Protein AF-A0A7Y8L2I5-F1 (afdb_monomer_lite)

Secondary structure (DSSP, 8-state):
---HHHHHHHHHHTT--S-----S-GGGSHHHHHTT--SSS-EEEE-TT--EEEEESSHHHHHHHHT--

Sequence (69 aa):
MILRKDWINFIKSNKLNWSNVSALKGWEGQSVIDYYIYATPTMFLIDKNKRLIALLKSFEELKSILEIE

Foldseek 3Di:
DDDPVNVVVVCVVVVVVDDDDDPPCPCNDPCCVVVVPPDPPWDFDADPVRHTPDIDRDVVVVCVVVVHD

Radius of gyration: 14.12 Å; chains: 1; bounding box: 32×26×35 Å

pLDDT: mean 93.35, std 6.92, range [54.5, 98.19]

Structure (mmCIF, N/CA/C/O backbone):
data_AF-A0A7Y8L2I5-F1
#
_entry.id   AF-A0A7Y8L2I5-F1
#
loop_
_atom_site.group_PDB
_atom_site.id
_atom_site.type_symbol
_atom_site.label_atom_id
_atom_site.label_alt_id
_atom_site.label_comp_id
_atom_site.label_asym_id
_atom_site.label_entity_id
_atom_site.label_seq_id
_atom_site.pdbx_PDB_ins_code
_atom_site.Cartn_x
_atom_site.Cartn_y
_atom_site.Cartn_z
_atom_site.occupancy
_atom_site.B_iso_or_equiv
_atom_site.auth_seq_id
_atom_site.auth_comp_id
_atom_site.auth_asym_id
_atom_site.auth_atom_id
_atom_site.pdbx_PDB_model_num
ATOM 1 N N . MET A 1 1 ? 14.617 1.781 -11.716 1.00 64.81 1 MET A N 1
ATOM 2 C CA . ME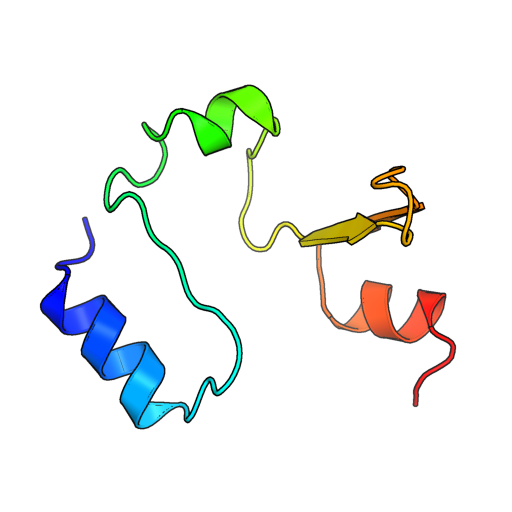T A 1 1 ? 13.483 0.912 -12.102 1.00 64.81 1 MET A CA 1
ATOM 3 C C . MET A 1 1 ? 13.629 -0.410 -11.356 1.00 64.81 1 MET A C 1
ATOM 5 O O . MET A 1 1 ? 14.699 -0.994 -11.434 1.00 64.81 1 MET A O 1
ATOM 9 N N . ILE A 1 2 ? 12.630 -0.831 -10.573 1.00 78.69 2 ILE A N 1
ATOM 10 C CA . ILE A 1 2 ? 12.671 -2.106 -9.830 1.00 78.69 2 ILE A CA 1
ATOM 11 C C . ILE A 1 2 ? 12.350 -3.256 -10.785 1.00 78.69 2 ILE A C 1
ATOM 13 O O . ILE A 1 2 ? 11.383 -3.174 -11.545 1.00 78.69 2 ILE A O 1
ATOM 17 N N . LEU A 1 3 ? 13.124 -4.340 -10.734 1.00 92.19 3 LEU A N 1
ATOM 18 C CA . LEU A 1 3 ? 12.806 -5.553 -11.480 1.00 92.19 3 LEU A CA 1
ATOM 19 C C . LEU A 1 3 ? 11.707 -6.340 -10.759 1.00 92.19 3 LEU A C 1
ATOM 21 O O . LEU A 1 3 ? 11.672 -6.417 -9.530 1.00 92.19 3 LEU A O 1
ATOM 25 N N . ARG A 1 4 ? 10.844 -7.019 -11.525 1.00 95.19 4 ARG A N 1
ATOM 26 C CA . ARG A 1 4 ? 9.793 -7.903 -10.982 1.00 95.19 4 ARG A CA 1
ATOM 27 C C . ARG A 1 4 ? 10.336 -8.895 -9.949 1.00 95.19 4 ARG A C 1
ATOM 29 O O . ARG A 1 4 ? 9.673 -9.172 -8.954 1.00 95.19 4 ARG A O 1
ATOM 36 N N . LYS A 1 5 ? 11.532 -9.439 -10.201 1.00 97.00 5 LYS A N 1
ATOM 37 C CA . LYS A 1 5 ? 12.207 -10.389 -9.309 1.00 97.00 5 LYS A CA 1
ATOM 38 C C . LYS A 1 5 ? 12.497 -9.765 -7.944 1.00 97.00 5 LYS A C 1
ATOM 40 O O . LYS A 1 5 ? 12.197 -10.390 -6.933 1.00 97.00 5 LYS A O 1
ATOM 45 N N . ASP A 1 6 ? 13.013 -8.541 -7.920 1.00 95.62 6 ASP A N 1
ATOM 46 C CA . ASP A 1 6 ? 13.374 -7.846 -6.682 1.00 95.62 6 ASP A CA 1
ATOM 47 C C . ASP A 1 6 ? 12.127 -7.522 -5.859 1.00 95.62 6 ASP A C 1
ATOM 49 O O . ASP A 1 6 ? 12.099 -7.773 -4.657 1.00 95.62 6 ASP A O 1
ATOM 53 N N . TRP A 1 7 ? 11.053 -7.073 -6.518 1.00 95.62 7 TRP A N 1
ATOM 54 C CA . TRP A 1 7 ? 9.757 -6.834 -5.877 1.00 95.62 7 TRP A CA 1
ATOM 55 C C . TRP A 1 7 ? 9.179 -8.106 -5.237 1.00 95.62 7 TRP A C 1
ATOM 57 O O . TRP A 1 7 ? 8.796 -8.099 -4.067 1.00 95.62 7 TRP A O 1
ATOM 67 N N . ILE A 1 8 ? 9.175 -9.225 -5.970 1.00 96.69 8 ILE A N 1
ATOM 68 C CA . ILE A 1 8 ? 8.698 -10.517 -5.453 1.00 96.69 8 ILE A CA 1
ATOM 69 C C . ILE A 1 8 ? 9.564 -11.002 -4.287 1.00 96.69 8 ILE A C 1
ATOM 71 O O . ILE A 1 8 ? 9.032 -11.502 -3.296 1.00 96.69 8 ILE A O 1
ATOM 75 N N . ASN A 1 9 ? 10.887 -10.866 -4.392 1.00 97.50 9 ASN A N 1
ATOM 76 C CA . ASN A 1 9 ? 11.803 -11.249 -3.324 1.00 97.50 9 ASN A CA 1
ATOM 77 C C . ASN A 1 9 ? 11.560 -10.414 -2.065 1.00 97.50 9 ASN A C 1
ATOM 79 O O . ASN A 1 9 ? 11.482 -10.978 -0.979 1.00 97.50 9 ASN A O 1
ATOM 83 N N . PHE A 1 10 ? 11.365 -9.102 -2.207 1.00 96.56 10 PHE A N 1
ATOM 84 C CA . PHE A 1 10 ? 11.055 -8.218 -1.087 1.00 96.56 10 PHE A CA 1
ATOM 85 C C . PHE A 1 10 ? 9.763 -8.635 -0.371 1.00 96.56 10 PHE A C 1
ATOM 87 O O . PHE A 1 10 ? 9.763 -8.762 0.852 1.00 96.56 10 PHE A O 1
ATOM 94 N N . ILE A 1 11 ? 8.687 -8.915 -1.116 1.00 97.50 11 ILE A N 1
ATOM 95 C CA . ILE A 1 11 ? 7.412 -9.393 -0.552 1.00 97.50 11 ILE A CA 1
ATOM 96 C C . ILE A 1 11 ? 7.612 -10.680 0.255 1.00 97.50 11 ILE A C 1
ATOM 98 O O . ILE A 1 11 ? 7.135 -10.778 1.386 1.00 97.50 11 ILE A O 1
ATOM 102 N N . LYS A 1 12 ? 8.333 -11.657 -0.313 1.00 97.25 12 LYS A N 1
ATOM 103 C CA . LYS A 1 12 ? 8.588 -12.953 0.331 1.00 97.25 12 LYS A CA 1
ATOM 104 C C . LYS A 1 12 ? 9.428 -12.808 1.597 1.00 97.25 12 LYS A C 1
ATOM 106 O O . LYS A 1 12 ? 9.052 -13.347 2.634 1.00 97.25 12 LYS A O 1
ATOM 111 N N . SER A 1 13 ? 10.533 -12.068 1.526 1.00 98.19 13 SER A N 1
ATOM 112 C CA . SER A 1 13 ? 11.443 -11.873 2.661 1.00 98.19 13 SER A CA 1
ATOM 113 C C . SER A 1 13 ? 10.777 -11.138 3.823 1.00 98.19 13 SER A C 1
ATOM 115 O O . SER A 1 13 ? 11.051 -11.455 4.976 1.00 98.19 13 SER A O 1
ATOM 117 N N . ASN A 1 14 ? 9.866 -10.205 3.531 1.00 98.00 14 ASN A N 1
ATOM 118 C CA . ASN A 1 14 ? 9.144 -9.436 4.546 1.00 98.00 14 ASN A CA 1
ATOM 119 C C . ASN A 1 14 ? 7.799 -10.059 4.957 1.00 98.00 14 ASN A C 1
ATOM 121 O O . ASN A 1 14 ? 7.087 -9.465 5.759 1.00 98.00 14 ASN A O 1
ATOM 125 N N . LYS A 1 15 ? 7.435 -11.241 4.432 1.00 97.75 15 LYS A N 1
ATOM 126 C CA . LYS A 1 15 ? 6.183 -11.952 4.764 1.00 97.75 15 LYS A CA 1
ATOM 127 C C . LYS A 1 15 ? 4.933 -11.067 4.630 1.00 97.75 15 LYS A C 1
ATOM 129 O O . LYS A 1 15 ? 4.046 -11.089 5.484 1.00 97.75 15 LYS A O 1
ATOM 134 N N . LEU A 1 16 ? 4.862 -10.271 3.560 1.00 96.88 16 LEU A N 1
ATOM 135 C CA . LEU A 1 16 ? 3.726 -9.380 3.309 1.00 96.88 16 LEU A CA 1
ATOM 136 C C . LEU A 1 16 ? 2.520 -10.198 2.822 1.00 96.88 16 LEU A C 1
ATOM 138 O O . LEU A 1 16 ? 2.285 -10.320 1.623 1.00 96.88 16 LEU A O 1
ATOM 142 N N . ASN A 1 17 ? 1.774 -10.781 3.762 1.00 95.81 17 ASN A N 1
ATOM 143 C CA . ASN A 1 17 ? 0.707 -11.759 3.502 1.00 95.81 17 ASN A CA 1
ATOM 144 C C . ASN A 1 17 ? -0.603 -11.154 2.956 1.00 95.81 17 ASN A C 1
ATOM 146 O O . ASN A 1 17 ? -1.571 -11.878 2.734 1.00 95.81 17 ASN A O 1
ATOM 150 N N . TRP A 1 18 ? -0.657 -9.839 2.747 1.00 95.56 18 TRP A N 1
ATOM 151 C CA . TRP A 1 18 ? -1.785 -9.167 2.106 1.00 95.56 18 TRP A CA 1
ATOM 152 C C . TRP A 1 18 ? -1.690 -9.210 0.573 1.00 95.56 18 TRP A C 1
ATOM 154 O O . TRP A 1 18 ? -0.692 -9.636 -0.013 1.00 95.56 18 TRP A O 1
ATOM 164 N N . SER A 1 19 ? -2.740 -8.741 -0.104 1.00 97.25 19 SER A N 1
ATOM 165 C CA . SER A 1 19 ? -2.734 -8.621 -1.565 1.00 97.25 19 SER A CA 1
ATOM 166 C C . SER A 1 19 ? -1.708 -7.578 -2.010 1.00 97.25 19 SER A C 1
ATOM 168 O O . SER A 1 19 ? -1.844 -6.397 -1.706 1.00 97.25 19 SER A O 1
ATOM 170 N N . ASN A 1 20 ? -0.684 -8.015 -2.744 1.00 96.94 20 ASN A N 1
ATOM 171 C CA . ASN A 1 20 ? 0.342 -7.146 -3.312 1.00 96.94 20 ASN A CA 1
ATOM 172 C C . ASN A 1 20 ? 0.189 -7.100 -4.837 1.00 96.94 20 ASN A C 1
ATOM 174 O O . ASN A 1 20 ? 0.217 -8.138 -5.499 1.00 96.94 20 ASN A O 1
ATOM 1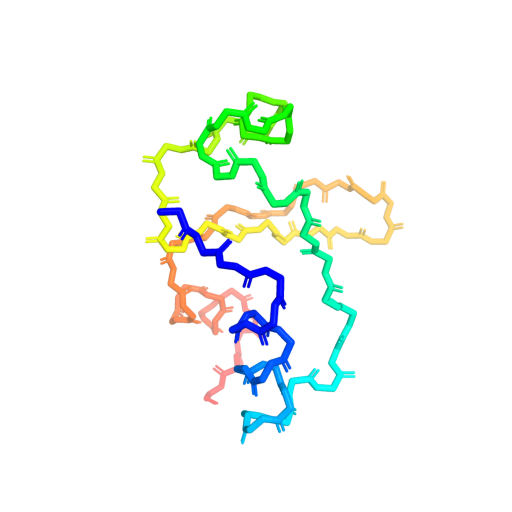78 N N . VAL A 1 21 ? 0.075 -5.899 -5.402 1.00 95.25 21 VAL A N 1
ATOM 179 C CA . VAL A 1 21 ? -0.027 -5.670 -6.851 1.00 95.25 21 VAL A CA 1
ATOM 180 C C . VAL A 1 21 ? 0.995 -4.628 -7.294 1.00 95.25 21 VAL A C 1
ATOM 182 O O . VAL A 1 21 ? 1.349 -3.731 -6.534 1.00 95.25 21 VAL A O 1
ATOM 185 N N . SER A 1 22 ? 1.496 -4.751 -8.522 1.00 93.69 22 SER A N 1
ATOM 186 C CA . SER A 1 22 ? 2.409 -3.772 -9.112 1.00 93.69 22 SER A CA 1
ATOM 187 C C . SER A 1 22 ? 2.267 -3.758 -10.627 1.00 93.69 22 SER A C 1
ATOM 189 O O . SER A 1 22 ? 2.339 -4.803 -11.271 1.00 93.69 22 SER A O 1
ATOM 191 N N . ALA A 1 23 ? 2.110 -2.564 -11.198 1.00 92.44 23 ALA A N 1
ATOM 192 C CA . ALA A 1 23 ? 2.140 -2.364 -12.644 1.00 92.44 23 ALA A CA 1
ATOM 193 C C . ALA A 1 23 ? 3.570 -2.386 -13.217 1.00 92.44 23 ALA A C 1
ATOM 195 O O . ALA A 1 23 ? 3.728 -2.385 -14.432 1.00 92.44 23 ALA A O 1
ATOM 196 N N . LEU A 1 24 ? 4.606 -2.370 -12.361 1.00 92.44 24 LEU A N 1
ATOM 197 C CA . LEU A 1 24 ? 6.028 -2.268 -12.734 1.00 92.44 24 LEU A CA 1
ATOM 198 C C . LEU A 1 24 ? 6.374 -1.043 -13.609 1.00 92.44 24 LEU A C 1
ATOM 200 O O . LEU A 1 24 ? 7.398 -1.038 -14.284 1.00 92.44 24 LEU A O 1
ATOM 204 N N . LYS A 1 25 ? 5.543 0.007 -13.564 1.00 93.25 25 LYS A N 1
ATOM 205 C CA . LYS A 1 25 ? 5.700 1.256 -14.335 1.00 93.25 25 LYS A CA 1
ATOM 206 C C . LYS A 1 25 ? 6.246 2.442 -13.526 1.00 93.25 25 LYS A C 1
ATOM 208 O O . LYS A 1 25 ? 6.442 3.517 -14.074 1.00 93.25 25 LYS A O 1
ATOM 213 N N . GLY A 1 26 ? 6.499 2.274 -12.224 1.00 90.62 26 GLY A N 1
ATOM 214 C CA . GLY A 1 26 ? 6.968 3.371 -11.365 1.00 90.62 26 GLY A CA 1
ATOM 215 C C . GLY A 1 26 ? 6.034 4.589 -11.414 1.00 90.62 26 GLY A C 1
ATOM 216 O O . GLY A 1 26 ? 4.816 4.423 -11.367 1.00 90.62 26 GLY A O 1
ATOM 217 N N . TRP A 1 27 ? 6.611 5.789 -11.541 1.00 93.00 27 TRP A N 1
ATOM 218 C CA . TRP A 1 27 ? 5.884 7.065 -11.631 1.00 93.00 27 TRP A CA 1
ATOM 219 C C . TRP A 1 27 ? 5.077 7.248 -12.932 1.00 93.00 27 TRP A C 1
ATOM 221 O O . TRP A 1 27 ? 4.229 8.127 -12.993 1.00 93.00 27 TRP A O 1
ATOM 231 N N . GLU A 1 28 ? 5.281 6.401 -13.947 1.00 93.75 28 GLU A N 1
ATOM 232 C CA . GLU A 1 28 ? 4.562 6.446 -15.235 1.00 93.75 28 GLU A CA 1
ATOM 233 C C . GLU A 1 28 ? 3.295 5.563 -15.248 1.00 93.75 28 GLU A C 1
ATOM 235 O O . GLU A 1 28 ? 2.667 5.344 -16.286 1.00 93.75 28 GLU A O 1
ATOM 240 N N . GLY A 1 29 ? 2.923 4.970 -14.110 1.00 93.81 29 GLY A N 1
ATOM 241 C CA . GLY A 1 29 ? 1.733 4.127 -14.014 1.00 93.81 29 GLY A CA 1
ATOM 242 C C . GLY A 1 29 ? 0.436 4.934 -14.103 1.00 93.81 29 GLY A C 1
ATOM 243 O O . GLY A 1 29 ? 0.310 5.967 -13.459 1.00 93.81 29 GLY A O 1
ATOM 244 N N . GLN A 1 30 ? -0.578 4.414 -14.804 1.00 96.44 30 GLN A N 1
ATOM 245 C CA . GLN A 1 30 ? -1.906 5.047 -14.864 1.00 96.44 30 GLN A CA 1
ATOM 246 C C . GLN A 1 30 ? -2.494 5.296 -13.464 1.00 96.44 30 GLN A C 1
ATOM 248 O O . GLN A 1 30 ? -3.058 6.351 -13.206 1.00 96.44 30 GLN A O 1
ATOM 253 N N . SER A 1 31 ? -2.253 4.383 -12.517 1.00 94.75 31 SER A N 1
ATOM 254 C CA . SER A 1 31 ? -2.669 4.547 -11.121 1.00 94.75 31 SER A CA 1
ATOM 255 C C . SER A 1 31 ? -2.028 5.752 -10.420 1.00 94.75 31 SER A C 1
ATOM 257 O O . SER A 1 31 ? -2.615 6.286 -9.489 1.00 94.75 31 SER A O 1
ATOM 259 N N . VAL A 1 32 ? -0.831 6.185 -10.829 1.00 95.75 32 VAL A N 1
ATOM 260 C CA . VAL A 1 32 ? -0.183 7.389 -10.278 1.00 95.75 32 VAL A CA 1
ATOM 261 C C . VAL A 1 32 ? -0.983 8.630 -10.668 1.00 95.75 32 VAL A C 1
ATOM 263 O O . VAL A 1 32 ? -1.196 9.503 -9.833 1.00 95.75 32 VAL A O 1
ATOM 266 N N . ILE A 1 33 ? -1.475 8.672 -11.908 1.00 96.12 33 ILE A N 1
ATOM 267 C CA . ILE A 1 33 ? -2.300 9.762 -12.435 1.00 96.12 33 ILE A CA 1
ATOM 268 C C . ILE A 1 33 ? -3.699 9.712 -11.813 1.00 96.12 33 ILE A C 1
ATOM 270 O O . ILE A 1 33 ? -4.131 10.694 -11.213 1.00 96.12 33 ILE A O 1
ATOM 274 N N . ASP A 1 34 ? -4.375 8.562 -11.899 1.00 96.19 34 ASP A N 1
ATOM 275 C CA . ASP A 1 34 ? -5.768 8.394 -11.462 1.00 96.19 34 ASP A CA 1
ATOM 276 C C . ASP A 1 34 ? -5.963 8.709 -9.972 1.00 96.19 34 ASP A C 1
ATOM 278 O O . ASP A 1 34 ? -6.995 9.246 -9.576 1.00 96.19 34 ASP A O 1
ATOM 282 N N . TYR A 1 35 ? -4.964 8.384 -9.145 1.00 94.88 35 TYR A N 1
ATOM 283 C CA . TYR A 1 35 ? -4.990 8.608 -7.698 1.00 94.88 35 TYR A CA 1
ATOM 284 C C . TYR A 1 35 ? -4.146 9.810 -7.249 1.00 94.88 35 TYR A C 1
ATOM 286 O O . TYR A 1 35 ? -3.974 10.011 -6.049 1.00 94.88 35 TYR A O 1
ATOM 294 N N . TYR A 1 36 ? -3.620 10.608 -8.186 1.00 95.12 36 TYR A N 1
ATOM 295 C CA . TYR A 1 36 ? -2.809 11.799 -7.912 1.00 95.12 36 TYR A CA 1
ATOM 296 C C . TYR A 1 36 ? -1.646 11.543 -6.927 1.00 95.12 36 TYR A C 1
ATOM 298 O O . TYR A 1 36 ? -1.457 12.245 -5.932 1.00 95.12 36 TYR A O 1
ATOM 306 N N . ILE A 1 37 ? -0.856 10.499 -7.180 1.00 95.31 37 ILE A N 1
ATOM 307 C CA . ILE A 1 37 ? 0.263 10.107 -6.318 1.00 95.31 37 ILE A CA 1
ATOM 308 C C . ILE A 1 37 ? 1.500 10.936 -6.666 1.00 95.31 37 ILE A C 1
ATOM 310 O O . ILE A 1 37 ? 2.114 10.740 -7.709 1.00 95.31 37 ILE A O 1
ATOM 314 N N . TYR A 1 38 ? 1.910 11.826 -5.765 1.00 93.94 38 TYR A N 1
ATOM 315 C CA . TYR A 1 38 ? 3.110 12.662 -5.929 1.00 93.94 38 TYR A CA 1
ATOM 316 C C . TYR A 1 38 ? 4.230 12.336 -4.926 1.00 93.94 38 TYR A C 1
ATOM 318 O O . TYR A 1 38 ? 5.336 12.858 -5.040 1.00 93.94 38 TYR A O 1
ATOM 326 N N . ALA A 1 39 ? 3.960 11.479 -3.936 1.00 94.25 39 ALA A N 1
ATOM 327 C CA . ALA A 1 39 ? 4.931 11.038 -2.938 1.00 94.25 39 ALA A CA 1
ATOM 328 C C . ALA A 1 39 ? 4.629 9.609 -2.463 1.00 94.25 39 ALA A C 1
ATOM 330 O O . ALA A 1 39 ? 3.488 9.146 -2.502 1.00 94.25 39 ALA A O 1
ATOM 331 N N . THR A 1 40 ? 5.658 8.909 -1.989 1.00 92.19 40 THR A N 1
ATOM 332 C CA . THR A 1 40 ? 5.523 7.595 -1.350 1.00 92.19 40 THR A CA 1
ATOM 333 C C . THR A 1 40 ? 6.078 7.637 0.078 1.00 92.19 40 THR A C 1
ATOM 335 O O . THR A 1 40 ? 7.153 8.212 0.257 1.00 92.19 40 THR A O 1
ATOM 338 N N . PRO A 1 41 ? 5.430 6.982 1.061 1.00 93.75 41 PRO A N 1
ATOM 339 C CA . PRO A 1 41 ? 4.164 6.257 0.931 1.00 93.75 41 PRO A CA 1
ATOM 340 C C . PRO A 1 41 ? 2.951 7.204 0.833 1.00 93.75 41 PRO A C 1
ATOM 342 O O . PRO A 1 41 ? 2.944 8.282 1.416 1.00 93.75 41 PRO A O 1
ATOM 345 N N . THR A 1 42 ? 1.921 6.773 0.098 1.00 95.12 42 THR A N 1
ATOM 346 C CA . THR A 1 42 ? 0.571 7.363 0.107 1.00 95.12 42 THR A CA 1
ATOM 347 C C . THR A 1 42 ? -0.420 6.226 0.333 1.00 95.12 42 THR A C 1
ATOM 349 O O . THR A 1 42 ? -0.347 5.207 -0.357 1.00 95.12 42 THR A O 1
ATOM 352 N N . MET A 1 43 ? -1.327 6.377 1.294 1.00 95.50 43 MET A N 1
ATOM 353 C CA . MET A 1 43 ? -2.345 5.380 1.632 1.00 95.50 43 MET A CA 1
ATOM 354 C C . MET A 1 43 ? -3.742 5.998 1.573 1.00 95.50 43 MET A C 1
ATOM 356 O O . MET A 1 43 ? -3.940 7.148 1.959 1.00 95.50 43 MET A O 1
ATOM 360 N N . PHE A 1 44 ? -4.711 5.205 1.117 1.00 95.69 44 PHE A N 1
ATOM 361 C CA . PHE A 1 44 ? -6.123 5.573 1.044 1.00 95.69 44 PHE A CA 1
ATOM 362 C C . PHE A 1 44 ? -6.895 4.663 1.991 1.00 95.69 44 PHE A C 1
ATOM 364 O O . PHE A 1 44 ? -6.887 3.443 1.815 1.00 95.69 44 PHE A O 1
ATOM 371 N N . LEU A 1 45 ? -7.571 5.244 2.977 1.00 95.56 45 LEU A N 1
ATOM 372 C CA . LEU A 1 45 ? -8.526 4.521 3.808 1.00 95.56 45 LEU A CA 1
ATOM 373 C C . LEU A 1 45 ? -9.910 4.667 3.179 1.00 95.56 45 LEU A C 1
ATOM 375 O O . LEU A 1 45 ? -10.349 5.787 2.917 1.00 95.56 45 LEU A O 1
ATOM 379 N N . ILE A 1 46 ? -10.589 3.549 2.929 1.00 96.31 46 ILE A N 1
ATOM 380 C CA . ILE A 1 46 ? -11.917 3.520 2.307 1.00 96.31 46 ILE A CA 1
ATOM 381 C C . ILE A 1 46 ? -12.901 2.685 3.127 1.00 96.31 46 ILE A C 1
ATOM 383 O O . ILE A 1 46 ? -12.496 1.762 3.832 1.00 96.31 46 ILE A O 1
ATOM 387 N N . ASP A 1 47 ? -14.196 2.982 3.009 1.00 96.00 47 ASP A N 1
ATOM 388 C CA . ASP A 1 47 ? -15.256 2.158 3.600 1.00 96.00 47 ASP A CA 1
ATOM 389 C C . ASP A 1 47 ? -15.682 0.988 2.689 1.00 96.00 47 ASP A C 1
ATOM 391 O O . ASP A 1 47 ? -15.248 0.844 1.542 1.00 96.00 47 ASP A O 1
ATOM 395 N N . LYS A 1 48 ? -16.608 0.158 3.184 1.00 97.50 48 LYS A N 1
ATOM 396 C CA . LYS A 1 48 ? -17.199 -0.965 2.431 1.00 97.50 48 LYS A CA 1
ATOM 397 C C . LYS A 1 48 ? -17.925 -0.552 1.141 1.00 97.50 48 LYS A C 1
ATOM 399 O O . LYS A 1 48 ? -18.126 -1.386 0.263 1.00 97.50 48 LYS A O 1
ATOM 404 N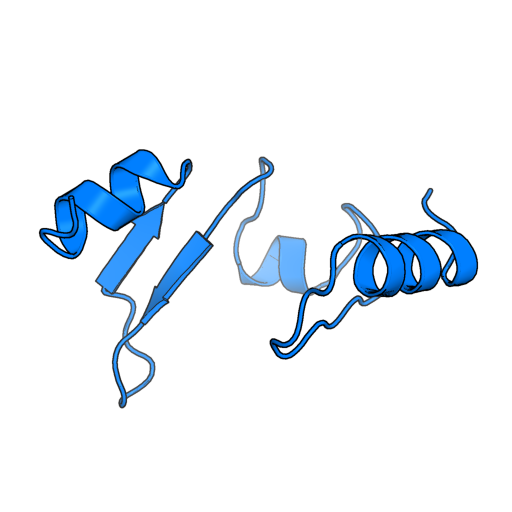 N . ASN A 1 49 ? -18.330 0.713 1.027 1.00 98.06 49 ASN A N 1
ATOM 405 C CA . ASN A 1 49 ? -18.986 1.284 -0.147 1.00 98.06 49 ASN A CA 1
ATOM 406 C C . ASN A 1 49 ? -17.982 1.983 -1.079 1.00 98.06 49 ASN A C 1
ATOM 408 O O . ASN A 1 49 ? -18.399 2.676 -2.007 1.00 98.06 49 ASN A O 1
ATOM 412 N N . LYS A 1 50 ? -16.673 1.796 -0.848 1.00 95.81 50 LYS A N 1
ATOM 413 C CA . LYS A 1 50 ? -15.566 2.391 -1.610 1.00 95.81 50 LYS A CA 1
ATOM 414 C C . LYS A 1 50 ? -15.503 3.918 -1.509 1.00 95.81 50 LYS A C 1
ATOM 416 O O . LYS A 1 50 ? -14.963 4.571 -2.399 1.00 95.81 50 LYS A O 1
ATOM 421 N N . ARG A 1 51 ? -16.052 4.501 -0.442 1.00 97.25 51 ARG A N 1
ATOM 422 C CA . ARG A 1 51 ? -15.945 5.938 -0.166 1.00 97.25 51 A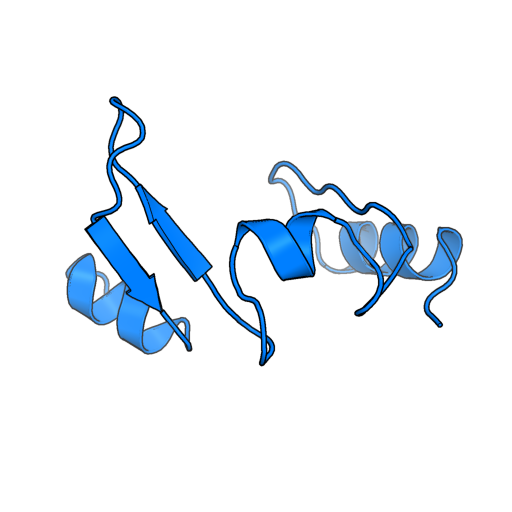RG A CA 1
ATOM 423 C C . ARG A 1 51 ? -14.611 6.232 0.500 1.00 97.25 51 ARG A C 1
ATOM 425 O O . ARG A 1 51 ? -14.194 5.479 1.375 1.00 97.25 51 ARG A O 1
ATOM 432 N N . LEU A 1 52 ? -13.973 7.332 0.104 1.00 95.81 52 LEU A N 1
ATOM 433 C CA . LEU A 1 52 ? -12.744 7.812 0.728 1.00 95.81 52 LEU A CA 1
ATOM 434 C C . LEU A 1 52 ? -13.034 8.304 2.150 1.00 95.81 52 LEU A C 1
ATOM 436 O O . LEU A 1 52 ? -13.860 9.194 2.337 1.00 95.81 52 LEU A O 1
ATOM 440 N N . ILE A 1 53 ? -12.344 7.723 3.127 1.00 95.94 53 ILE A N 1
ATOM 441 C CA . ILE A 1 53 ? -12.387 8.118 4.537 1.00 95.94 53 ILE A CA 1
ATOM 442 C C . ILE A 1 53 ? -11.197 9.018 4.870 1.00 95.94 53 ILE A C 1
ATOM 444 O O . ILE A 1 53 ? -11.381 10.048 5.509 1.00 95.94 53 ILE A O 1
ATOM 448 N N . ALA A 1 54 ? -9.989 8.658 4.419 1.00 95.19 54 ALA A N 1
ATOM 449 C CA . ALA A 1 54 ? -8.786 9.447 4.678 1.00 95.19 54 ALA A CA 1
ATOM 450 C C . ALA A 1 54 ? -7.667 9.218 3.648 1.00 95.19 54 ALA A C 1
ATOM 452 O O . ALA A 1 54 ? -7.589 8.163 3.013 1.00 95.19 54 ALA A O 1
ATOM 453 N N . LEU A 1 55 ? -6.780 10.212 3.539 1.00 95.38 55 LEU A N 1
ATOM 454 C CA . LEU A 1 55 ? -5.509 10.165 2.812 1.00 95.38 55 LEU A CA 1
ATOM 455 C C . LEU A 1 55 ? -4.370 10.280 3.818 1.00 95.38 55 LEU A C 1
ATOM 457 O O . LEU A 1 55 ? -4.352 11.233 4.593 1.00 95.38 55 LEU A O 1
ATOM 461 N N . LEU A 1 56 ? -3.436 9.330 3.793 1.00 95.44 56 LEU A N 1
ATOM 462 C CA . LEU A 1 56 ? -2.411 9.194 4.827 1.00 95.44 56 LEU A CA 1
ATOM 463 C C . LEU A 1 56 ? -1.017 9.131 4.223 1.00 95.44 56 LEU A C 1
ATOM 465 O O . LEU A 1 56 ? -0.798 8.498 3.185 1.00 95.44 56 LEU A O 1
ATOM 469 N N . LYS A 1 57 ? -0.065 9.752 4.914 1.00 94.56 57 LYS A N 1
ATOM 470 C CA . LYS A 1 57 ? 1.353 9.806 4.531 1.00 94.56 57 LYS A CA 1
ATOM 471 C C . LYS A 1 57 ? 2.235 8.936 5.419 1.00 94.56 57 LYS A C 1
ATOM 473 O O . LYS A 1 57 ? 3.408 8.743 5.115 1.00 94.56 57 LYS A O 1
ATOM 478 N N . SER A 1 58 ? 1.697 8.414 6.519 1.00 92.88 58 SER A N 1
ATOM 479 C CA . SER A 1 58 ? 2.444 7.587 7.463 1.00 92.88 58 SER A CA 1
ATOM 480 C C . SER A 1 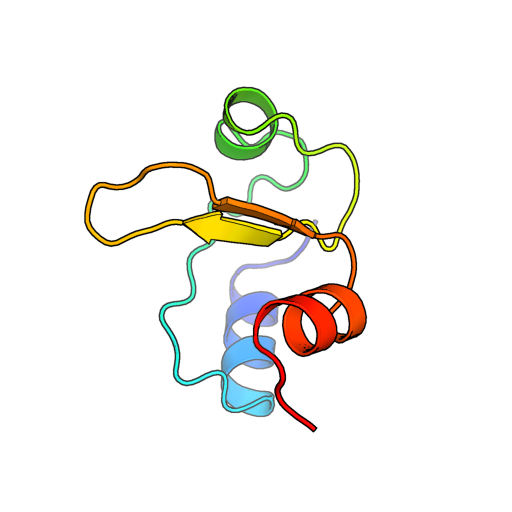58 ? 1.554 6.569 8.171 1.00 92.88 58 SER A C 1
ATOM 482 O O . SER A 1 58 ? 0.330 6.699 8.209 1.00 92.88 58 SER A O 1
ATOM 484 N N . PHE A 1 59 ? 2.181 5.529 8.724 1.00 90.88 59 PHE A N 1
ATOM 485 C CA . PHE A 1 59 ? 1.481 4.531 9.532 1.00 90.88 59 PHE A CA 1
ATOM 486 C C . PHE A 1 59 ? 0.974 5.116 10.860 1.00 90.88 59 PHE A C 1
ATOM 488 O O . PHE A 1 59 ? -0.077 4.710 11.340 1.00 90.88 59 PHE A O 1
ATOM 495 N N . GLU A 1 60 ? 1.658 6.122 11.409 1.00 93.00 60 GLU A N 1
ATOM 496 C CA . GLU A 1 60 ? 1.221 6.811 12.630 1.00 93.00 60 GLU A CA 1
ATOM 497 C C . GLU A 1 60 ? -0.094 7.577 12.423 1.00 93.00 60 GLU A C 1
ATOM 499 O O . GLU A 1 60 ? -0.983 7.531 13.271 1.00 93.00 60 GLU A O 1
ATOM 504 N N . GLU A 1 61 ? -0.279 8.209 11.258 1.00 93.50 61 GLU A N 1
ATOM 505 C CA . GLU A 1 61 ? -1.568 8.822 10.903 1.00 93.50 61 GLU A CA 1
ATOM 506 C C . GLU A 1 61 ? -2.689 7.775 10.833 1.00 93.50 61 GLU A C 1
ATOM 508 O O . GLU A 1 61 ? -3.804 8.031 11.287 1.00 93.50 61 GLU A O 1
ATOM 513 N N . LEU A 1 62 ? -2.398 6.577 10.308 1.00 92.12 62 LEU A N 1
ATOM 514 C CA . LEU A 1 62 ? -3.368 5.480 10.279 1.00 92.12 62 LEU A CA 1
ATOM 515 C C . LEU A 1 62 ? -3.763 5.045 11.693 1.00 92.12 62 LEU A C 1
ATOM 517 O O . LEU A 1 62 ? -4.954 4.923 11.976 1.00 92.12 62 LEU A O 1
ATOM 521 N N . LYS A 1 63 ? -2.780 4.830 12.573 1.00 93.44 63 LYS A N 1
ATOM 522 C CA . LYS A 1 63 ? -3.016 4.464 13.975 1.00 93.44 63 LYS A CA 1
ATOM 523 C C . LYS A 1 63 ? -3.902 5.478 14.685 1.00 93.44 63 LYS A C 1
ATOM 525 O O . LYS A 1 63 ? -4.877 5.089 15.317 1.00 93.44 63 LYS A O 1
ATOM 530 N N . SER A 1 64 ? -3.608 6.768 14.512 1.00 91.88 64 SER A N 1
ATOM 531 C CA . SER A 1 64 ? -4.385 7.849 15.121 1.00 91.88 64 SER A CA 1
ATOM 532 C C . SER A 1 64 ? -5.845 7.858 14.670 1.00 91.88 64 SER A C 1
ATOM 534 O O . SER A 1 64 ? -6.707 8.202 15.469 1.00 91.88 64 SER A O 1
ATOM 536 N N . ILE A 1 65 ? -6.136 7.509 13.413 1.00 90.50 65 ILE A N 1
ATOM 537 C CA . ILE A 1 65 ? -7.513 7.469 12.892 1.00 90.50 65 ILE A CA 1
ATOM 538 C C . ILE A 1 65 ? -8.263 6.229 13.367 1.00 90.50 65 ILE A C 1
ATOM 540 O O . ILE A 1 65 ? -9.474 6.280 13.561 1.00 90.50 65 ILE A O 1
ATOM 544 N N . LEU A 1 66 ? -7.560 5.106 13.505 1.00 91.19 66 LEU A N 1
ATOM 545 C CA . LEU A 1 66 ? -8.159 3.846 13.933 1.00 91.19 66 LEU A CA 1
ATOM 546 C C . LEU A 1 66 ? -8.182 3.674 15.456 1.00 91.19 66 LEU A C 1
ATOM 548 O O . LEU A 1 66 ? -8.700 2.662 15.919 1.00 91.19 66 LEU A O 1
ATOM 552 N N . GLU A 1 67 ? -7.626 4.628 16.208 1.00 89.06 67 GLU A N 1
ATOM 553 C CA . GLU A 1 67 ? -7.469 4.551 17.666 1.00 89.06 67 GLU A CA 1
ATOM 554 C C . GLU A 1 67 ? -6.738 3.262 18.099 1.00 89.06 67 GLU A C 1
ATOM 556 O O . GLU A 1 67 ? -7.073 2.632 19.099 1.00 89.06 67 GLU A O 1
ATOM 561 N N . ILE A 1 68 ? -5.740 2.842 17.309 1.00 75.31 68 ILE A N 1
ATOM 562 C CA . ILE A 1 68 ? -4.926 1.645 17.569 1.00 75.31 68 ILE A CA 1
ATOM 563 C C . ILE A 1 68 ? -3.594 2.084 18.189 1.00 75.31 68 ILE A 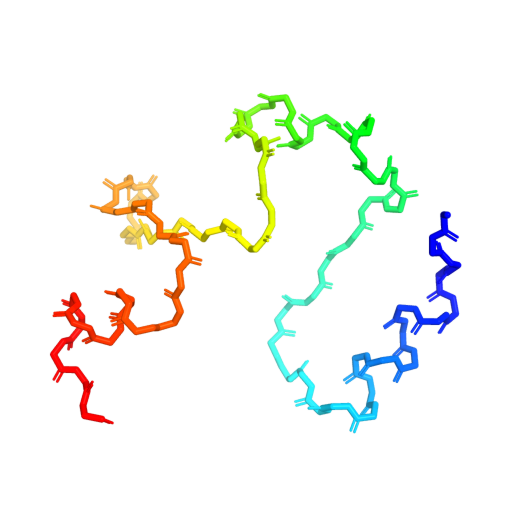C 1
ATOM 565 O O . ILE A 1 68 ? -2.873 2.870 17.573 1.00 75.31 68 ILE A O 1
ATOM 569 N N . GLU A 1 69 ? -3.262 1.555 19.373 1.00 54.50 69 GLU A N 1
ATOM 570 C CA . GLU A 1 69 ? -1.967 1.758 20.060 1.00 54.50 69 GLU A CA 1
ATOM 571 C C . GLU A 1 69 ? -0.785 1.081 19.328 1.00 54.50 69 GLU A C 1
ATOM 573 O O . GLU A 1 69 ? -0.892 -0.096 18.911 1.00 54.50 69 GLU A O 1
#